Protein AF-A0AAD2ABV2-F1 (afdb_monomer_lite)

InterPro domains:
  IPR014729 Rossmann-like alpha/beta/alpha sandwich fold [G3DSA:3.40.50.620] (1-36)
  IPR015273 Cysteinyl-tRNA synthetase, class Ia, DALR [PF09190] (80-127)
  IPR024909 Cysteinyl-tRNA synthetase/mycothiol ligase [PTHR10890] (1-120)
  IPR032678 tRNA synthetases class I, catalytic domain [PF01406] (1-46)

pLDDT: mean 71.5, std 20.82, range [33.25, 92.94]

Sequence (147 aa):
MSKSVGNFFTIRPVLEFYHPLALRLFLTGTHYRSPIKYSEIQLESASDRIFYIYQHDEASRKDSIPSGTALCIDKFNDEFLTSMSDDFHTPVTLAAMSEPLKTINDLLHTRKGKKQELRILHRCFATAAGLCTKARKVDRRSSATED

Foldseek 3Di:
DDVVVVPDDDVVVVVVQAPVQLVLCLCLLDQVPDDDDDDVVSSVVSRVVVVLVLVLQVVQQFADDDVVLVVLVVVLVVQCVVCCVVNHNSNSNVVSVVVSSVVSVVCVVVVPPPRDDHHDDDPCVCVSRVPPDRDDRRPDDDPPDDD

Radius of gyration: 18.03 Å; chains: 1; bounding box: 34×41×52 Å

Structure (mmCIF, N/CA/C/O backbone):
data_AF-A0AAD2ABV2-F1
#
_entry.id   AF-A0AAD2ABV2-F1
#
loop_
_atom_site.group_PDB
_atom_site.id
_atom_site.type_symbol
_atom_site.label_atom_id
_atom_site.label_alt_id
_atom_site.label_comp_id
_atom_site.label_asym_id
_atom_site.label_entity_id
_atom_site.label_seq_id
_atom_site.pdbx_PDB_ins_code
_atom_site.Cartn_x
_atom_site.Cartn_y
_atom_site.Cartn_z
_atom_site.occupancy
_atom_site.B_iso_or_equiv
_atom_site.auth_seq_id
_atom_site.auth_comp_id
_atom_site.auth_asym_id
_atom_site.auth_atom_id
_atom_site.pdbx_PDB_model_num
ATOM 1 N N . MET A 1 1 ? -9.210 -4.289 18.314 1.00 69.69 1 MET A N 1
ATOM 2 C CA . MET A 1 1 ? -10.227 -3.261 18.635 1.00 69.69 1 MET A CA 1
ATOM 3 C C . MET A 1 1 ? -11.477 -3.965 19.123 1.00 69.69 1 MET A C 1
ATOM 5 O O . MET A 1 1 ? -11.813 -4.994 18.550 1.00 69.69 1 MET A O 1
ATOM 9 N N . SER A 1 2 ? -12.121 -3.473 20.182 1.00 73.81 2 SER A N 1
ATOM 10 C CA . SER A 1 2 ? -13.329 -4.088 20.752 1.00 73.81 2 SER A CA 1
ATOM 11 C C . SER A 1 2 ? -14.350 -3.020 21.116 1.00 73.81 2 SER A C 1
ATOM 13 O O . SER A 1 2 ? -14.004 -2.031 21.760 1.00 73.81 2 SER A O 1
ATOM 15 N N . LYS A 1 3 ? -15.618 -3.264 20.767 1.00 75.00 3 LYS A N 1
ATOM 16 C CA . LYS A 1 3 ? -16.742 -2.393 21.139 1.00 75.00 3 LYS A CA 1
ATOM 17 C C . LYS A 1 3 ? -16.925 -2.302 22.657 1.00 75.00 3 LYS A C 1
ATOM 19 O O . LYS A 1 3 ? -17.219 -1.226 23.156 1.00 75.00 3 LYS A O 1
ATOM 24 N N . SER A 1 4 ? -16.707 -3.399 23.391 1.00 79.44 4 SER A N 1
ATOM 25 C CA . SER A 1 4 ? -16.879 -3.436 24.854 1.00 79.44 4 SER A CA 1
ATOM 26 C C . SER A 1 4 ? -15.829 -2.631 25.624 1.00 79.44 4 SER A C 1
ATOM 28 O O . SER A 1 4 ? -16.072 -2.253 26.761 1.00 79.44 4 SER A O 1
ATOM 30 N N . VAL A 1 5 ? -14.676 -2.356 25.007 1.00 76.75 5 VAL A N 1
ATOM 31 C CA . VAL A 1 5 ? -13.561 -1.599 25.606 1.00 76.75 5 VAL A CA 1
ATOM 32 C C . VAL A 1 5 ? -13.592 -0.127 25.154 1.00 76.75 5 VAL A C 1
ATOM 34 O O . VAL A 1 5 ? -12.671 0.629 25.432 1.00 76.75 5 VAL A O 1
ATOM 37 N N . GLY A 1 6 ? -14.598 0.293 24.375 1.00 74.56 6 GLY A N 1
ATOM 38 C CA . GLY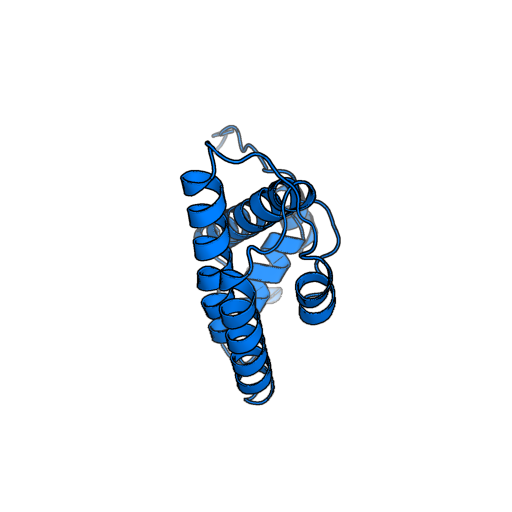 A 1 6 ? -14.674 1.634 23.771 1.00 74.56 6 GLY A CA 1
ATOM 39 C C . GLY A 1 6 ? -13.650 1.902 22.655 1.00 74.56 6 GLY A C 1
ATOM 40 O O . GLY A 1 6 ? -13.859 2.785 21.832 1.00 74.56 6 GLY A O 1
ATOM 41 N N . ASN A 1 7 ? -12.582 1.106 22.555 1.00 78.62 7 ASN A N 1
ATOM 42 C CA . ASN A 1 7 ? -11.549 1.216 21.525 1.00 78.62 7 ASN A CA 1
ATOM 43 C C . ASN A 1 7 ? -11.999 0.573 20.197 1.00 78.62 7 ASN A C 1
ATOM 45 O O . ASN A 1 7 ? -11.569 -0.534 19.830 1.00 78.62 7 ASN A O 1
ATOM 4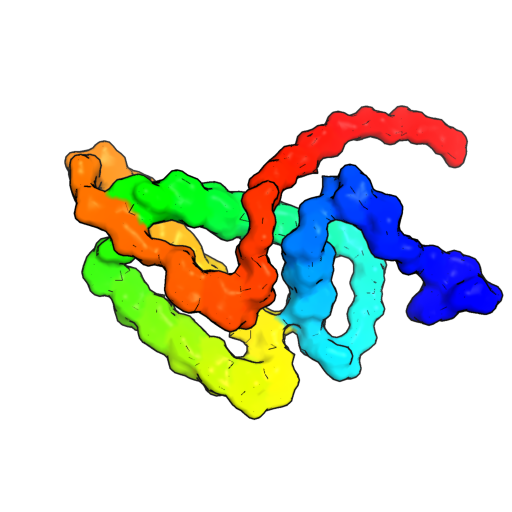9 N N . PHE A 1 8 ? -12.893 1.274 19.497 1.00 81.56 8 PHE A N 1
ATOM 50 C CA . PHE A 1 8 ? -13.293 1.012 18.119 1.00 81.56 8 PHE A CA 1
ATOM 51 C C . PHE A 1 8 ? -13.440 2.333 17.353 1.00 81.56 8 PHE A C 1
ATOM 53 O O . PHE A 1 8 ? -13.959 3.311 17.880 1.00 81.56 8 PHE A O 1
ATOM 60 N N . PHE A 1 9 ? -13.040 2.336 16.083 1.00 79.38 9 PHE A N 1
ATOM 61 C CA . PHE A 1 9 ? -13.250 3.461 15.174 1.00 79.38 9 PHE A CA 1
ATOM 62 C C . PHE A 1 9 ? -14.148 3.004 14.029 1.00 79.38 9 PHE A C 1
ATOM 64 O O . PHE A 1 9 ? -14.075 1.854 13.587 1.00 79.38 9 PHE A O 1
ATOM 71 N N . THR A 1 10 ? -15.020 3.890 13.553 1.00 87.69 10 THR A N 1
ATOM 72 C CA . THR A 1 10 ? -15.806 3.625 12.343 1.00 87.69 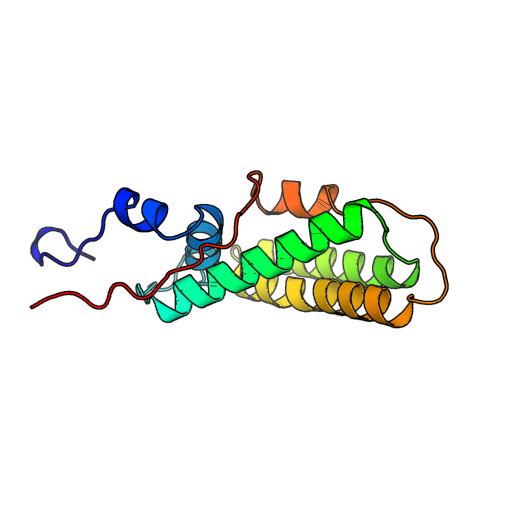10 THR A CA 1
ATOM 73 C C . THR A 1 10 ? -15.067 4.162 11.121 1.00 87.69 10 THR A C 1
ATOM 75 O O . THR A 1 10 ? -14.250 5.070 11.223 1.00 87.69 10 THR A O 1
ATOM 78 N N . ILE A 1 11 ? -15.342 3.594 9.947 1.00 89.94 11 ILE A N 1
ATOM 79 C CA . ILE A 1 11 ? -14.649 3.984 8.710 1.00 89.94 11 ILE A CA 1
ATOM 80 C C . ILE A 1 11 ? -15.077 5.390 8.247 1.00 89.94 11 ILE A C 1
ATOM 82 O O . ILE A 1 11 ? -14.276 6.097 7.647 1.00 89.94 11 ILE A O 1
ATOM 86 N N . ARG A 1 12 ? -16.315 5.822 8.542 1.00 89.81 12 ARG A N 1
ATOM 87 C CA . ARG A 1 12 ? -16.886 7.075 8.009 1.00 89.81 12 ARG A CA 1
ATOM 88 C C . ARG A 1 12 ? -16.070 8.327 8.397 1.00 89.81 12 ARG A C 1
ATOM 90 O O . ARG A 1 12 ? -15.632 8.988 7.462 1.00 89.81 12 ARG A O 1
ATOM 97 N N . PRO A 1 13 ? -15.743 8.593 9.682 1.00 88.06 13 PRO A N 1
ATOM 98 C CA . PRO A 1 13 ? -14.919 9.749 10.052 1.00 88.06 13 PRO A CA 1
ATOM 99 C C . PRO A 1 13 ? -13.507 9.693 9.458 1.00 88.06 13 PRO A C 1
ATOM 101 O O . PRO A 1 13 ? -12.949 10.711 9.074 1.00 88.06 13 PRO A O 1
ATOM 104 N N . VAL A 1 14 ? -12.919 8.498 9.318 1.00 88.12 14 VAL A N 1
ATOM 105 C CA . VAL A 1 14 ? -11.581 8.352 8.718 1.00 88.12 14 VAL A CA 1
ATOM 106 C C . VAL A 1 14 ? -11.587 8.778 7.243 1.00 88.12 14 VAL A C 1
ATOM 108 O O . VAL A 1 14 ? -10.628 9.394 6.783 1.00 88.12 14 VAL A O 1
ATOM 111 N N . LEU A 1 15 ? -12.676 8.506 6.515 1.00 89.38 15 LEU A N 1
ATOM 112 C CA . LEU A 1 15 ? -12.842 8.901 5.111 1.00 89.38 15 LEU A CA 1
ATOM 113 C C . LEU A 1 15 ? -13.158 10.391 4.902 1.00 89.38 15 LEU A C 1
ATOM 115 O O . LEU A 1 15 ? -13.019 10.876 3.781 1.00 89.38 15 LEU A O 1
ATOM 119 N N . GLU A 1 16 ? -13.560 11.121 5.944 1.00 89.75 16 GLU A N 1
ATOM 120 C CA . GLU A 1 16 ? -13.701 12.586 5.892 1.00 89.75 16 GLU A CA 1
ATOM 121 C C . GLU A 1 16 ? -12.326 13.276 5.860 1.00 89.75 16 GLU A C 1
ATOM 123 O O . GLU A 1 16 ? -12.181 14.351 5.279 1.00 89.75 16 GLU A O 1
ATOM 128 N N . PHE A 1 17 ? -11.303 12.631 6.434 1.00 88.06 17 PHE A N 1
ATOM 129 C CA . PHE A 1 17 ? -9.943 13.166 6.527 1.00 88.06 17 PHE A CA 1
ATOM 130 C C . PHE A 1 17 ? -8.958 12.572 5.517 1.00 88.06 17 PHE A C 1
ATOM 132 O O . PHE A 1 17 ? -8.071 13.283 5.053 1.00 88.06 17 PHE A O 1
ATOM 139 N N . TYR A 1 18 ? -9.093 11.288 5.178 1.00 89.38 18 TYR A N 1
ATOM 140 C CA . TYR A 1 18 ? -8.152 10.572 4.317 1.00 89.38 18 TYR A CA 1
ATOM 141 C C . TYR A 1 18 ? -8.857 9.956 3.112 1.00 89.38 18 TYR A C 1
ATOM 143 O O . TYR A 1 18 ? -9.957 9.412 3.206 1.00 89.38 18 TYR A O 1
ATOM 151 N N . HIS A 1 19 ? -8.188 9.973 1.959 1.00 90.38 19 HIS A N 1
ATOM 152 C CA . HIS A 1 19 ? -8.728 9.350 0.755 1.00 90.38 19 HIS A CA 1
ATOM 153 C C . HIS A 1 19 ? -8.931 7.830 0.967 1.00 90.38 19 HIS A C 1
ATOM 155 O O . HIS A 1 19 ? -8.034 7.185 1.519 1.00 90.38 19 HIS A O 1
ATOM 161 N N . PRO A 1 20 ? -10.025 7.201 0.475 1.00 91.25 20 PRO A N 1
ATOM 162 C CA . PRO A 1 20 ? -10.286 5.765 0.674 1.00 91.25 20 PRO A CA 1
ATOM 163 C C . PRO A 1 20 ? -9.131 4.846 0.261 1.00 91.25 20 PRO A C 1
ATOM 165 O O . PRO A 1 20 ? -8.945 3.761 0.809 1.00 91.25 20 PRO A O 1
ATOM 168 N N . LEU A 1 21 ? -8.333 5.298 -0.705 1.00 89.88 21 LEU A N 1
ATOM 169 C CA . LEU A 1 21 ? -7.168 4.583 -1.208 1.00 89.88 21 LEU A CA 1
ATOM 170 C C . LEU A 1 21 ? -5.963 4.623 -0.259 1.00 89.88 21 LEU A C 1
ATOM 172 O O . LEU A 1 21 ? -5.216 3.652 -0.221 1.00 89.88 21 LEU A O 1
ATOM 176 N N . ALA A 1 22 ? -5.802 5.686 0.536 1.00 91.44 22 ALA A N 1
ATOM 177 C CA . ALA A 1 22 ? -4.791 5.749 1.593 1.00 91.44 22 ALA A CA 1
ATOM 178 C C . ALA A 1 22 ? -5.130 4.756 2.712 1.00 91.44 22 ALA A C 1
ATOM 180 O O . ALA A 1 22 ? -4.273 3.985 3.134 1.00 91.44 22 ALA A O 1
ATOM 181 N N . LEU A 1 23 ? -6.411 4.684 3.101 1.00 91.88 23 LEU A N 1
ATOM 182 C CA . LEU A 1 23 ? -6.897 3.680 4.049 1.00 91.88 23 LEU A CA 1
ATOM 183 C C . LEU A 1 23 ? -6.716 2.249 3.512 1.00 91.88 23 LEU A C 1
ATOM 185 O O . LEU A 1 23 ? -6.243 1.381 4.240 1.00 91.88 23 LEU A O 1
ATOM 189 N N . ARG A 1 24 ? -7.034 2.000 2.231 1.00 91.81 24 ARG A N 1
ATOM 190 C CA . ARG A 1 24 ? -6.787 0.699 1.580 1.00 91.81 24 ARG A CA 1
ATOM 191 C C . ARG A 1 24 ? -5.299 0.342 1.595 1.00 91.81 24 ARG A C 1
ATOM 193 O O . ARG A 1 24 ? -4.971 -0.765 2.005 1.00 91.81 24 ARG A O 1
ATOM 200 N N . LEU A 1 25 ? -4.423 1.276 1.209 1.00 91.19 25 LEU A N 1
ATOM 201 C CA . LEU A 1 25 ? -2.973 1.067 1.196 1.00 91.19 25 LEU A CA 1
ATOM 202 C C . LEU A 1 25 ? -2.432 0.759 2.598 1.00 91.19 25 LEU A C 1
ATOM 204 O O . LEU A 1 25 ? -1.675 -0.196 2.744 1.00 91.19 25 LEU A O 1
ATOM 208 N N . PHE A 1 26 ? -2.861 1.515 3.614 1.00 91.94 26 PHE A N 1
ATOM 209 C CA . PHE A 1 26 ? -2.528 1.280 5.021 1.00 91.94 26 PHE A CA 1
ATOM 210 C C . PHE A 1 26 ? -2.918 -0.138 5.471 1.00 91.94 26 PHE A C 1
ATOM 212 O O . PHE A 1 26 ? -2.075 -0.864 5.993 1.00 91.94 26 PHE A O 1
ATOM 219 N N . LEU A 1 27 ? -4.156 -0.568 5.196 1.00 90.69 27 LEU A N 1
ATOM 220 C CA . LEU A 1 27 ? -4.639 -1.911 5.546 1.00 90.69 27 LEU A CA 1
ATOM 221 C C . LEU A 1 27 ? -3.851 -3.029 4.837 1.00 90.69 27 LEU A C 1
ATOM 223 O O . LEU A 1 27 ? -3.585 -4.061 5.444 1.00 90.69 27 LEU A O 1
ATOM 227 N N . THR A 1 28 ? -3.450 -2.824 3.577 1.00 90.62 28 THR A N 1
ATOM 228 C CA . THR A 1 28 ? -2.618 -3.779 2.814 1.00 90.62 28 THR A CA 1
ATOM 229 C C . THR A 1 28 ? -1.115 -3.674 3.097 1.00 90.62 28 THR A C 1
ATOM 231 O O . THR A 1 28 ? -0.347 -4.513 2.628 1.00 90.62 28 THR A O 1
ATOM 234 N N . GLY A 1 29 ? -0.674 -2.650 3.835 1.00 88.44 29 GLY A N 1
ATOM 235 C CA . GLY A 1 29 ? 0.736 -2.414 4.161 1.00 88.44 29 GLY A CA 1
ATOM 236 C C . GLY A 1 29 ? 1.298 -3.395 5.192 1.00 88.44 29 GLY A C 1
ATOM 237 O O . GLY A 1 29 ? 2.511 -3.568 5.281 1.00 88.44 29 GLY A O 1
ATOM 238 N N . THR A 1 30 ? 0.424 -4.070 5.941 1.00 89.75 30 THR A N 1
ATOM 239 C CA . THR A 1 30 ? 0.762 -5.190 6.826 1.00 89.75 30 THR A CA 1
ATOM 240 C C . THR A 1 30 ? 0.251 -6.501 6.245 1.00 89.75 30 THR A C 1
ATOM 242 O O . THR A 1 30 ? -0.845 -6.541 5.692 1.00 89.75 30 THR A O 1
ATOM 245 N N . HIS A 1 31 ? 1.002 -7.588 6.435 1.00 91.19 31 HIS A N 1
ATOM 246 C CA . HIS A 1 31 ? 0.556 -8.932 6.071 1.00 91.19 31 HIS A CA 1
ATOM 247 C C . HIS A 1 31 ? -0.783 -9.267 6.749 1.00 91.19 31 HIS A C 1
ATOM 249 O O . HIS A 1 31 ? -0.952 -8.988 7.936 1.00 91.19 31 HIS A O 1
ATOM 255 N N . TYR A 1 32 ? -1.725 -9.885 6.033 1.00 92.06 32 TYR A N 1
ATOM 256 C CA . TYR A 1 32 ? -3.108 -10.044 6.509 1.00 92.06 32 TYR A CA 1
ATOM 257 C C . TYR A 1 32 ? -3.249 -10.916 7.772 1.00 92.06 32 TYR A C 1
ATOM 259 O O . TYR A 1 32 ? -4.213 -10.766 8.522 1.00 92.06 32 TYR A O 1
ATOM 267 N N . ARG A 1 33 ? -2.281 -11.809 8.030 1.00 92.31 33 ARG A N 1
ATOM 268 C CA . ARG A 1 33 ? -2.200 -12.619 9.264 1.00 92.31 33 ARG A CA 1
ATOM 269 C C . ARG A 1 33 ? -1.607 -11.869 10.466 1.00 92.31 33 ARG A C 1
ATOM 271 O O . ARG A 1 33 ? -1.654 -12.384 11.580 1.00 92.31 33 ARG A O 1
ATOM 278 N N . SER A 1 34 ? -1.025 -10.688 10.260 1.00 89.88 34 SER A N 1
ATOM 279 C CA . SER A 1 34 ? -0.330 -9.929 11.303 1.00 89.88 34 SER A CA 1
ATOM 280 C C . SER A 1 34 ? -1.270 -8.961 12.034 1.00 89.88 34 SER A C 1
ATOM 282 O O . SER A 1 34 ? -2.174 -8.389 11.423 1.00 89.88 34 SER A O 1
ATOM 284 N N . PRO A 1 35 ? -1.065 -8.715 13.342 1.00 89.69 35 PRO A N 1
ATOM 285 C CA . PRO A 1 35 ? -1.901 -7.794 14.103 1.00 89.69 35 PRO A CA 1
ATOM 286 C C . PRO A 1 35 ? -1.647 -6.339 13.683 1.00 89.69 35 PRO A C 1
ATOM 288 O O . PRO A 1 35 ? -0.648 -5.731 14.073 1.00 89.69 35 PRO A O 1
ATOM 291 N N . ILE A 1 36 ? -2.578 -5.758 12.924 1.00 87.25 36 ILE A N 1
ATOM 292 C CA . ILE A 1 36 ? -2.525 -4.341 12.554 1.00 87.25 36 ILE A CA 1
ATOM 293 C C . ILE A 1 36 ? -2.856 -3.440 13.756 1.00 87.25 36 ILE A C 1
ATOM 295 O O . ILE A 1 36 ? -3.810 -3.677 14.505 1.00 87.25 36 ILE A O 1
ATOM 299 N N . LYS A 1 37 ? -2.066 -2.378 13.941 1.00 87.56 37 LYS A N 1
ATOM 300 C CA . LYS A 1 37 ? -2.315 -1.316 14.925 1.00 87.56 37 LYS A CA 1
ATOM 301 C C . LYS A 1 37 ? -2.693 -0.042 14.180 1.00 87.56 37 LYS A C 1
ATOM 303 O O . LYS A 1 37 ? -2.006 0.334 13.241 1.00 87.56 37 LYS A O 1
ATOM 308 N N . TYR A 1 38 ? -3.764 0.627 14.602 1.00 86.44 38 TYR A N 1
ATOM 309 C CA . TYR A 1 38 ? -4.090 1.952 14.077 1.00 86.44 38 TYR A CA 1
ATOM 310 C C . TYR A 1 38 ? -3.035 2.964 14.540 1.00 86.44 38 TYR A C 1
ATOM 312 O O . TYR A 1 38 ? -2.724 3.034 15.729 1.00 86.44 38 TYR A O 1
ATOM 320 N N . SER A 1 39 ? -2.487 3.727 13.598 1.00 88.06 39 SER A N 1
ATOM 321 C CA . SER A 1 39 ? -1.534 4.803 13.850 1.00 88.06 39 SER A CA 1
ATOM 322 C C . SER A 1 39 ? -1.731 5.884 12.796 1.00 88.06 39 SER A C 1
ATOM 324 O O . SER A 1 39 ? -1.631 5.610 11.601 1.00 88.06 39 SER A O 1
ATOM 326 N N . GLU A 1 40 ? -1.987 7.114 13.234 1.00 87.62 40 GLU A N 1
ATOM 327 C CA . GLU A 1 40 ? -2.212 8.239 12.318 1.00 87.62 40 GLU A CA 1
ATOM 328 C C . GLU A 1 40 ? -0.965 8.546 11.484 1.00 87.62 40 GLU A C 1
ATOM 330 O O . GLU A 1 40 ? -1.078 8.810 10.296 1.00 87.62 40 GLU A O 1
ATOM 335 N N . ILE A 1 41 ? 0.229 8.377 12.061 1.00 90.56 41 ILE A N 1
ATOM 336 C CA . ILE A 1 41 ? 1.518 8.542 11.370 1.00 90.56 41 ILE A CA 1
ATOM 337 C C . ILE A 1 41 ? 1.648 7.554 10.196 1.00 90.56 41 ILE A C 1
ATOM 339 O O . ILE A 1 41 ? 2.117 7.914 9.117 1.00 90.56 41 ILE A O 1
ATOM 343 N N . GLN A 1 42 ? 1.211 6.304 10.381 1.00 89.69 42 GLN A N 1
ATOM 344 C CA . GLN A 1 42 ? 1.231 5.295 9.316 1.00 89.69 42 GLN A CA 1
ATOM 345 C C . GLN A 1 42 ? 0.164 5.563 8.247 1.00 89.69 42 GLN A C 1
ATOM 347 O O . GLN A 1 42 ? 0.400 5.303 7.067 1.00 89.69 42 GLN A O 1
ATOM 352 N N . LEU A 1 43 ? -0.992 6.099 8.646 1.00 91.06 43 LEU A N 1
ATOM 353 C CA . LEU A 1 43 ? -2.065 6.472 7.726 1.00 91.06 43 LEU A CA 1
ATOM 354 C C . LEU A 1 43 ? -1.697 7.712 6.892 1.00 91.06 43 LEU A C 1
ATOM 356 O O . LEU A 1 43 ? -1.964 7.731 5.692 1.00 91.06 43 LEU A O 1
ATOM 360 N N . GLU A 1 44 ? -1.008 8.688 7.488 1.00 92.19 44 GLU A N 1
ATOM 361 C CA . GLU A 1 44 ? -0.464 9.859 6.791 1.00 92.19 44 GLU A CA 1
ATOM 362 C C . GLU A 1 44 ? 0.638 9.454 5.800 1.00 92.19 44 GLU A C 1
ATOM 364 O O . GLU A 1 44 ? 0.597 9.823 4.630 1.00 92.19 44 GLU A O 1
ATOM 369 N N . SER A 1 45 ? 1.556 8.568 6.204 1.00 91.31 45 SER A N 1
ATOM 370 C CA . SER A 1 45 ? 2.565 8.012 5.289 1.00 91.31 45 SER A CA 1
ATOM 371 C C . SER A 1 45 ? 1.939 7.256 4.103 1.00 91.31 45 SER A C 1
ATOM 373 O O . SER A 1 45 ? 2.426 7.349 2.973 1.00 91.31 45 SER A O 1
ATOM 375 N N . ALA A 1 46 ? 0.820 6.551 4.316 1.00 91.69 46 ALA A N 1
ATOM 376 C CA . ALA A 1 46 ? 0.047 5.943 3.232 1.00 91.69 46 ALA A CA 1
ATOM 377 C C . ALA A 1 46 ? -0.668 6.991 2.350 1.00 91.69 46 ALA A C 1
ATOM 379 O O . ALA A 1 46 ? -0.784 6.791 1.139 1.00 91.69 46 ALA A O 1
ATOM 380 N N . SER A 1 47 ? -1.109 8.110 2.931 1.00 91.75 47 SER A N 1
ATOM 381 C CA . SER A 1 47 ? -1.667 9.280 2.234 1.00 91.75 47 SER A CA 1
ATOM 382 C C . SER A 1 47 ? -0.642 9.907 1.280 1.00 91.75 47 SER A C 1
ATOM 384 O O . SER A 1 47 ? -0.896 9.967 0.071 1.00 91.75 47 SER A O 1
ATOM 386 N N . ASP A 1 48 ? 0.555 10.237 1.774 1.00 91.06 48 ASP A N 1
ATOM 387 C CA . ASP A 1 48 ? 1.658 10.779 0.971 1.00 91.06 48 ASP A CA 1
ATOM 388 C C . ASP A 1 48 ? 2.084 9.812 -0.141 1.00 91.06 48 ASP A C 1
ATOM 390 O O . ASP A 1 48 ? 2.304 10.220 -1.285 1.00 91.06 48 ASP A O 1
ATOM 394 N N . ARG A 1 49 ? 2.144 8.506 0.153 1.00 88.88 49 ARG A N 1
ATOM 395 C CA . ARG A 1 49 ? 2.526 7.488 -0.835 1.00 88.88 49 ARG A CA 1
ATOM 396 C C . ARG A 1 49 ? 1.502 7.355 -1.964 1.00 88.88 49 ARG A C 1
ATOM 398 O O . ARG A 1 49 ? 1.892 7.235 -3.125 1.00 88.88 49 ARG A O 1
ATOM 405 N N . ILE A 1 50 ? 0.206 7.434 -1.650 1.00 89.62 50 ILE A N 1
ATOM 406 C CA . ILE A 1 50 ? -0.860 7.515 -2.660 1.00 89.62 50 ILE A CA 1
ATOM 407 C C . ILE A 1 50 ? -0.759 8.819 -3.461 1.00 89.62 50 ILE A C 1
ATOM 409 O O . ILE A 1 50 ? -0.885 8.784 -4.685 1.00 89.62 50 ILE A O 1
ATOM 413 N N . PHE A 1 51 ? -0.495 9.958 -2.815 1.00 88.38 51 PHE A N 1
ATOM 414 C CA . PHE A 1 51 ? -0.325 11.234 -3.514 1.00 88.38 51 PHE A CA 1
ATOM 415 C C . PHE A 1 51 ? 0.849 11.199 -4.509 1.00 88.38 51 PHE A C 1
ATOM 417 O O . PHE A 1 51 ? 0.684 11.606 -5.659 1.00 88.38 51 PHE A O 1
ATOM 424 N N . TYR A 1 52 ? 1.992 10.636 -4.106 1.00 84.94 52 TYR A N 1
ATOM 425 C CA . TYR A 1 52 ? 3.167 10.428 -4.959 1.00 84.94 52 TYR A CA 1
ATOM 426 C C . TYR A 1 52 ? 2.839 9.574 -6.198 1.00 84.94 52 TYR A C 1
ATOM 428 O O . TYR A 1 52 ? 3.131 9.965 -7.328 1.00 84.94 52 TYR A O 1
ATOM 436 N N . ILE A 1 53 ? 2.133 8.453 -6.009 1.00 84.06 53 ILE A N 1
ATOM 437 C CA . ILE A 1 53 ? 1.642 7.599 -7.106 1.00 84.06 53 ILE A CA 1
ATOM 438 C C . ILE A 1 53 ? 0.752 8.390 -8.085 1.00 84.06 53 ILE A C 1
ATOM 440 O O . ILE A 1 53 ? 0.954 8.316 -9.298 1.00 84.06 53 ILE A O 1
ATOM 444 N N . TYR A 1 54 ? -0.206 9.178 -7.583 1.00 83.44 54 TYR A N 1
ATOM 445 C CA . TYR A 1 54 ? -1.098 9.980 -8.434 1.00 83.44 54 TYR A CA 1
ATOM 446 C C . TYR A 1 54 ? -0.377 11.105 -9.180 1.00 83.44 54 TYR A C 1
ATOM 448 O O . TYR A 1 54 ? -0.723 11.393 -10.329 1.00 83.44 54 TYR A O 1
ATOM 456 N N . GLN A 1 55 ? 0.637 11.715 -8.564 1.00 79.44 55 GLN A N 1
ATOM 457 C CA . GLN A 1 55 ? 1.486 12.705 -9.223 1.00 79.44 55 GLN A CA 1
ATOM 458 C C . GLN A 1 55 ? 2.228 12.088 -10.420 1.00 79.44 55 GLN A C 1
ATOM 460 O O . GLN A 1 55 ? 2.317 12.719 -11.475 1.00 79.44 55 GLN A O 1
ATOM 465 N N . HIS A 1 56 ? 2.687 10.838 -10.292 1.00 70.44 56 HIS A N 1
ATOM 466 C CA . HIS A 1 56 ? 3.334 10.109 -11.382 1.00 70.44 56 HIS A CA 1
ATOM 467 C C . HIS A 1 56 ? 2.374 9.631 -12.479 1.00 70.44 56 HIS A C 1
ATOM 469 O O . HIS A 1 56 ? 2.757 9.689 -13.646 1.00 70.44 56 HIS A O 1
ATOM 475 N N .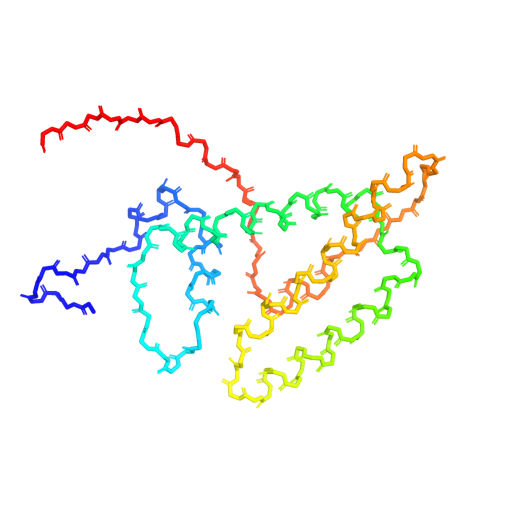 ASP A 1 57 ? 1.131 9.249 -12.167 1.00 68.75 57 ASP A N 1
ATOM 476 C CA . ASP A 1 57 ? 0.114 8.950 -13.194 1.00 68.75 57 ASP A CA 1
ATOM 477 C C . ASP A 1 57 ? -0.244 10.207 -14.014 1.00 68.75 57 ASP A C 1
ATOM 479 O O . ASP A 1 57 ? -0.146 10.199 -15.241 1.00 68.75 57 ASP A O 1
ATOM 483 N N . GLU A 1 58 ? -0.563 11.339 -13.372 1.00 64.31 58 GLU A N 1
ATOM 484 C CA . GLU A 1 58 ? -0.903 12.578 -14.101 1.00 64.31 58 GLU A CA 1
ATOM 485 C C . GLU A 1 58 ? 0.295 13.163 -14.889 1.00 64.31 58 GLU A C 1
ATOM 487 O O . GLU A 1 58 ? 0.085 13.860 -15.888 1.00 64.31 58 GLU A O 1
ATOM 492 N N . ALA A 1 59 ? 1.540 12.856 -14.496 1.00 58.47 59 ALA A N 1
ATOM 493 C CA . ALA A 1 59 ? 2.734 13.130 -15.299 1.00 58.47 59 ALA A CA 1
ATOM 494 C C . ALA A 1 59 ? 2.881 12.140 -16.475 1.00 58.47 59 ALA A C 1
ATOM 496 O O . ALA A 1 59 ? 3.018 12.563 -17.622 1.00 58.47 59 ALA A O 1
ATOM 497 N N . SER A 1 60 ? 2.770 10.830 -16.227 1.00 55.53 60 SER A N 1
ATOM 498 C CA . SER A 1 60 ? 2.948 9.784 -17.249 1.00 55.53 60 SER A CA 1
ATOM 499 C C . SER A 1 60 ? 1.807 9.712 -18.277 1.00 55.53 60 SER A C 1
ATOM 501 O O . SER A 1 60 ? 1.968 9.184 -19.378 1.00 55.53 60 SER A O 1
ATOM 503 N N . ARG A 1 61 ? 0.657 10.336 -18.007 1.00 51.78 61 ARG A N 1
ATOM 504 C CA . ARG A 1 61 ? -0.379 10.571 -19.032 1.00 51.78 61 ARG A CA 1
ATOM 505 C C . ARG A 1 61 ? 0.082 11.479 -20.179 1.00 51.78 61 ARG A C 1
ATOM 507 O O . ARG A 1 61 ? -0.613 11.547 -21.191 1.00 51.78 61 ARG A O 1
ATOM 514 N N . LYS A 1 62 ? 1.226 12.155 -20.028 1.00 50.69 62 LYS A N 1
ATOM 515 C CA . LYS A 1 62 ? 1.876 12.980 -21.057 1.00 50.69 62 LYS A CA 1
ATOM 516 C C . LYS A 1 62 ? 3.133 12.306 -21.644 1.00 50.69 62 LYS A C 1
ATOM 518 O O . LYS A 1 62 ? 3.482 12.631 -22.775 1.00 50.69 62 LYS A O 1
ATOM 523 N N . ASP A 1 63 ? 3.741 11.355 -20.916 1.00 49.75 63 ASP A N 1
ATOM 524 C CA . ASP A 1 63 ? 4.990 10.647 -21.255 1.00 49.75 63 ASP A CA 1
ATOM 525 C C . ASP A 1 63 ? 4.983 9.141 -20.800 1.00 49.75 63 ASP A C 1
ATOM 527 O O . ASP A 1 63 ? 4.773 8.828 -19.631 1.00 49.75 63 ASP A O 1
ATOM 531 N N . SER A 1 64 ? 5.269 8.166 -21.679 1.00 51.81 64 SER A N 1
ATOM 532 C CA . SER A 1 64 ? 5.517 6.726 -21.386 1.00 51.81 64 SER A CA 1
ATOM 533 C C . SER A 1 64 ? 6.845 6.548 -20.667 1.00 51.81 64 SER A C 1
ATOM 535 O O . SER A 1 64 ? 7.805 7.272 -20.930 1.00 51.81 64 SER A O 1
ATOM 537 N N . ILE A 1 65 ? 6.957 5.368 -20.053 1.00 53.75 65 ILE A N 1
ATOM 538 C CA . ILE A 1 65 ? 7.835 4.261 -20.505 1.00 53.75 65 ILE A CA 1
ATOM 539 C C . ILE A 1 65 ? 8.948 4.627 -21.527 1.00 53.75 65 ILE A C 1
ATOM 541 O O . ILE A 1 65 ? 8.841 4.356 -22.729 1.00 53.75 65 ILE A O 1
ATOM 545 N N . PRO A 1 66 ? 10.090 5.163 -21.078 1.00 55.78 66 PRO A N 1
ATOM 546 C CA . PRO A 1 66 ? 11.341 5.061 -21.821 1.00 55.78 66 PRO A CA 1
ATOM 547 C C . PRO A 1 66 ? 11.737 3.583 -21.953 1.00 55.78 66 PRO A C 1
ATOM 549 O O . PRO A 1 66 ? 11.516 2.818 -21.016 1.00 55.78 66 PRO A O 1
ATOM 552 N N . SER A 1 67 ? 12.386 3.174 -23.049 1.00 55.75 67 SER A N 1
ATOM 553 C CA . SER A 1 67 ? 12.731 1.757 -23.304 1.00 55.75 67 SER A CA 1
ATOM 554 C C . SER A 1 67 ? 13.499 1.056 -22.168 1.00 55.75 67 SER A C 1
ATOM 556 O O . SER A 1 67 ? 13.409 -0.160 -22.049 1.00 55.75 67 SER A O 1
ATOM 558 N N . GLY A 1 68 ? 14.230 1.794 -21.323 1.00 60.97 68 GLY A N 1
ATOM 559 C CA . GLY A 1 68 ? 14.918 1.238 -20.150 1.00 60.97 68 GLY A CA 1
ATOM 560 C C . GLY A 1 68 ? 14.001 0.848 -18.981 1.00 60.97 68 GLY A C 1
ATOM 561 O O . GLY A 1 68 ? 14.429 0.104 -18.109 1.00 60.97 68 GLY A O 1
ATOM 562 N N . THR A 1 69 ? 12.746 1.310 -18.952 1.00 65.19 69 THR A N 1
ATOM 563 C CA . THR A 1 69 ? 11.796 1.004 -17.861 1.00 65.19 69 THR A CA 1
ATOM 564 C C . THR A 1 69 ? 11.040 -0.308 -18.046 1.00 65.19 69 THR A C 1
ATOM 566 O O . THR A 1 69 ? 10.545 -0.840 -17.058 1.00 65.19 69 THR A O 1
ATOM 569 N N . ALA A 1 70 ? 10.994 -0.868 -19.262 1.00 70.56 70 ALA A N 1
ATOM 570 C CA . ALA A 1 70 ? 10.353 -2.162 -19.516 1.00 70.56 70 ALA A CA 1
ATOM 571 C C . ALA A 1 70 ? 10.963 -3.272 -18.640 1.00 70.56 70 ALA A C 1
ATOM 573 O O . ALA A 1 70 ? 10.242 -3.944 -17.917 1.00 70.56 70 ALA A O 1
ATOM 574 N N . LEU A 1 71 ? 12.298 -3.344 -18.572 1.00 75.62 71 LEU A N 1
ATOM 575 C CA . LEU A 1 71 ? 13.016 -4.312 -17.734 1.00 75.62 71 LEU A CA 1
ATOM 576 C C . LEU A 1 71 ? 12.714 -4.166 -16.231 1.00 75.62 71 LEU A C 1
ATOM 578 O O . LEU A 1 71 ? 12.730 -5.156 -15.508 1.00 75.62 71 LEU A O 1
ATOM 582 N N . CYS A 1 72 ? 12.445 -2.950 -15.742 1.00 76.31 72 CYS A N 1
ATOM 583 C CA . CYS A 1 72 ? 12.031 -2.728 -14.352 1.00 76.31 72 CYS A CA 1
ATOM 584 C C . CYS A 1 72 ? 10.576 -3.158 -14.114 1.00 76.31 72 CYS A C 1
ATOM 586 O O . CYS A 1 72 ? 10.261 -3.668 -13.043 1.00 76.31 72 CYS A O 1
ATOM 588 N N . ILE A 1 73 ? 9.697 -2.967 -15.104 1.00 79.88 73 ILE A N 1
ATOM 589 C CA . ILE A 1 73 ? 8.296 -3.406 -15.050 1.00 79.88 73 ILE A CA 1
ATOM 590 C C . ILE A 1 73 ? 8.215 -4.936 -15.078 1.00 79.88 73 ILE A C 1
ATOM 592 O O . ILE A 1 73 ? 7.465 -5.503 -14.291 1.00 79.88 73 ILE A O 1
ATOM 596 N N . ASP A 1 74 ? 9.005 -5.601 -15.922 1.00 84.94 74 ASP A N 1
ATOM 597 C CA . ASP A 1 74 ? 9.022 -7.065 -16.022 1.00 84.94 74 ASP A CA 1
ATOM 598 C C . ASP A 1 74 ? 9.550 -7.705 -14.730 1.00 84.94 74 ASP A C 1
ATOM 600 O O . ASP A 1 74 ? 8.862 -8.537 -14.145 1.00 84.94 74 ASP A O 1
ATOM 604 N N . LYS A 1 75 ? 10.676 -7.212 -14.185 1.00 86.81 75 LYS A N 1
ATOM 605 C CA . LYS A 1 75 ? 11.164 -7.619 -12.851 1.00 86.81 75 LYS A CA 1
ATOM 606 C C . LYS A 1 75 ? 10.116 -7.426 -11.755 1.00 86.81 75 LYS A C 1
ATOM 608 O O . LYS A 1 75 ? 9.927 -8.312 -10.929 1.00 86.81 75 LYS A O 1
ATOM 613 N N . PHE A 1 76 ? 9.429 -6.280 -11.753 1.00 87.44 76 PHE A N 1
ATOM 614 C CA . PHE A 1 76 ? 8.357 -6.019 -10.795 1.00 87.44 76 PHE A CA 1
ATOM 615 C C . PHE A 1 76 ? 7.181 -6.992 -10.969 1.00 87.44 76 PHE A C 1
ATOM 617 O O . PHE A 1 76 ? 6.606 -7.421 -9.975 1.00 87.44 76 PHE A O 1
ATOM 624 N N . ASN A 1 77 ? 6.821 -7.366 -12.201 1.00 87.94 77 ASN A N 1
ATOM 625 C CA . ASN A 1 77 ? 5.770 -8.356 -12.449 1.00 87.94 77 ASN A CA 1
ATOM 626 C C . ASN A 1 77 ? 6.176 -9.751 -11.936 1.00 87.94 77 ASN A C 1
ATOM 628 O O . ASN A 1 77 ? 5.350 -10.422 -11.319 1.00 87.94 77 ASN A O 1
ATOM 632 N N . ASP A 1 78 ? 7.430 -10.167 -12.130 1.00 89.44 78 ASP A N 1
ATOM 633 C CA . ASP A 1 78 ? 7.946 -11.447 -11.620 1.00 89.44 78 ASP A CA 1
ATOM 634 C C . ASP A 1 78 ? 7.983 -11.471 -10.080 1.00 89.44 78 ASP A C 1
ATOM 636 O O . ASP A 1 78 ? 7.538 -12.436 -9.448 1.00 89.44 78 ASP A O 1
ATOM 640 N N . GLU A 1 79 ? 8.447 -10.384 -9.453 1.00 88.31 79 GLU A N 1
ATOM 641 C CA . GLU A 1 79 ? 8.457 -10.230 -7.993 1.00 88.31 79 GLU A CA 1
ATOM 642 C C . GLU A 1 79 ? 7.034 -10.152 -7.416 1.00 88.31 79 GLU A C 1
ATOM 644 O O . GLU A 1 79 ? 6.756 -10.771 -6.387 1.00 88.31 79 GLU A O 1
ATOM 649 N N . PHE A 1 80 ? 6.108 -9.472 -8.103 1.00 89.75 80 PHE A N 1
ATOM 650 C CA . PHE A 1 80 ? 4.682 -9.433 -7.769 1.00 89.75 80 PHE A CA 1
ATOM 651 C C . PHE A 1 80 ? 4.069 -10.835 -7.806 1.00 89.75 80 PHE A C 1
ATOM 653 O O . PHE A 1 80 ? 3.415 -11.242 -6.848 1.00 89.75 80 PHE A O 1
ATOM 660 N N . LEU A 1 81 ? 4.284 -11.594 -8.887 1.00 91.75 81 LEU A N 1
ATOM 661 C CA . LEU A 1 81 ? 3.744 -12.949 -9.030 1.00 91.75 81 LEU A CA 1
ATOM 662 C C . LEU A 1 81 ? 4.308 -13.893 -7.965 1.00 91.75 81 LEU A C 1
ATOM 664 O O . LEU A 1 81 ? 3.551 -14.664 -7.373 1.00 91.75 81 LEU A O 1
ATOM 668 N N . THR A 1 82 ? 5.606 -13.791 -7.676 1.00 92.94 82 THR A N 1
ATOM 669 C CA . THR A 1 82 ? 6.265 -14.585 -6.630 1.00 92.94 82 THR A CA 1
ATOM 670 C C . THR A 1 82 ? 5.712 -14.238 -5.244 1.00 92.94 82 THR A C 1
ATOM 672 O O . THR A 1 82 ? 5.223 -15.119 -4.539 1.00 92.94 82 THR A O 1
ATOM 675 N N . SER A 1 83 ? 5.689 -12.949 -4.886 1.00 90.56 83 SER A N 1
ATOM 676 C CA . SER A 1 83 ? 5.220 -12.459 -3.579 1.00 90.56 83 SER A CA 1
ATOM 677 C C . SER A 1 83 ? 3.729 -12.708 -3.347 1.00 90.56 83 SER A C 1
ATOM 679 O O . SER A 1 83 ? 3.307 -12.953 -2.223 1.00 90.56 83 SER A O 1
ATOM 681 N N . MET A 1 84 ? 2.904 -12.653 -4.396 1.00 89.12 84 MET A N 1
ATOM 682 C CA . MET A 1 84 ? 1.468 -12.931 -4.286 1.00 89.12 84 MET A CA 1
ATOM 683 C C . MET A 1 84 ? 1.166 -14.433 -4.219 1.00 89.12 84 MET A C 1
ATOM 685 O O . MET A 1 84 ? 0.156 -14.810 -3.628 1.00 89.12 84 MET A O 1
ATOM 689 N N . SER A 1 85 ? 2.037 -15.280 -4.781 1.00 92.19 85 SER A N 1
ATOM 690 C CA . SER A 1 85 ? 1.952 -16.741 -4.642 1.00 92.19 85 SER A CA 1
ATOM 691 C C . SER A 1 85 ? 2.390 -17.220 -3.250 1.00 92.19 85 SER A C 1
ATOM 693 O O . SER A 1 85 ? 1.859 -18.213 -2.754 1.00 92.19 85 SER A O 1
ATOM 695 N N . ASP A 1 86 ? 3.310 -16.500 -2.600 1.00 91.62 86 ASP A N 1
ATOM 696 C CA . ASP A 1 86 ? 3.717 -16.724 -1.208 1.00 91.62 86 ASP A CA 1
ATOM 697 C C . ASP A 1 86 ? 2.745 -16.043 -0.223 1.00 91.62 86 ASP A C 1
ATOM 699 O O . ASP A 1 86 ? 2.962 -14.922 0.229 1.00 91.62 86 ASP A O 1
ATOM 703 N N . ASP A 1 87 ? 1.619 -16.706 0.063 1.00 92.12 87 ASP A N 1
ATOM 704 C CA . ASP A 1 87 ? 0.609 -16.288 1.058 1.00 92.12 87 ASP A CA 1
ATOM 705 C C . ASP A 1 87 ? 0.151 -14.815 0.934 1.00 92.12 87 ASP A C 1
ATOM 707 O O . ASP A 1 87 ? -0.095 -14.146 1.932 1.00 92.12 87 ASP A O 1
ATOM 711 N N . PHE A 1 88 ? 0.009 -14.288 -0.290 1.00 88.06 88 PHE A N 1
ATOM 712 C CA . PHE A 1 88 ? -0.369 -12.888 -0.538 1.00 88.06 88 PHE A CA 1
ATOM 713 C C . PHE A 1 88 ? 0.518 -11.871 0.208 1.00 88.06 88 PHE A C 1
ATOM 715 O O . PHE A 1 88 ? 0.016 -11.004 0.935 1.00 88.06 88 PHE A O 1
ATOM 722 N N . HIS A 1 89 ? 1.839 -11.935 0.009 1.00 90.12 89 HIS A N 1
ATOM 723 C CA . HIS A 1 89 ? 2.813 -11.061 0.663 1.00 90.12 89 HIS A CA 1
ATOM 724 C C . HIS A 1 89 ? 2.790 -9.607 0.137 1.00 90.12 89 HIS A C 1
ATOM 726 O O . HIS A 1 89 ? 3.728 -9.088 -0.485 1.00 90.12 89 HIS A O 1
ATOM 732 N N . THR A 1 90 ? 1.698 -8.894 0.427 1.00 89.69 90 THR A N 1
ATOM 733 C CA . THR A 1 90 ? 1.477 -7.502 0.017 1.00 89.69 90 THR A CA 1
ATOM 734 C C . THR A 1 90 ? 2.539 -6.507 0.505 1.00 89.69 90 THR A C 1
ATOM 736 O O . THR A 1 90 ? 2.821 -5.590 -0.264 1.00 89.69 90 THR A O 1
ATOM 739 N N . PRO A 1 91 ? 3.193 -6.628 1.686 1.00 88.94 91 PRO A N 1
ATOM 740 C CA . PRO A 1 91 ? 4.181 -5.632 2.116 1.00 88.94 91 PRO A CA 1
ATOM 741 C C . PRO A 1 91 ? 5.424 -5.571 1.215 1.00 88.94 91 PRO A C 1
ATOM 743 O O . PRO A 1 91 ? 5.857 -4.477 0.855 1.00 88.94 91 PRO A O 1
ATOM 746 N N . VAL A 1 92 ? 5.957 -6.731 0.808 1.00 88.75 92 VAL A N 1
ATOM 747 C CA . VAL A 1 92 ? 7.093 -6.846 -0.130 1.00 88.75 92 VAL A CA 1
ATOM 748 C C . VAL A 1 92 ? 6.676 -6.341 -1.505 1.00 88.75 92 VAL A C 1
ATOM 750 O O . VAL A 1 92 ? 7.312 -5.443 -2.049 1.00 88.75 92 VAL A O 1
ATOM 753 N N . THR A 1 93 ? 5.525 -6.807 -1.996 1.00 88.31 93 THR A N 1
ATOM 754 C CA . THR A 1 93 ? 4.935 -6.347 -3.261 1.00 88.31 93 THR A CA 1
ATOM 755 C C . THR A 1 93 ? 4.813 -4.818 -3.316 1.00 88.31 93 THR A C 1
ATOM 757 O O . THR A 1 93 ? 5.204 -4.181 -4.292 1.00 88.31 93 THR A O 1
ATOM 760 N N . LEU A 1 94 ? 4.312 -4.197 -2.243 1.00 87.44 94 LEU A N 1
ATOM 761 C CA . LEU A 1 94 ? 4.209 -2.744 -2.129 1.00 87.44 94 LEU A CA 1
ATOM 762 C C . LEU A 1 94 ? 5.581 -2.073 -2.020 1.00 87.44 94 LEU A C 1
ATOM 764 O O . LEU A 1 94 ? 5.727 -0.957 -2.509 1.00 87.44 94 LEU A O 1
ATOM 768 N N . ALA A 1 95 ? 6.584 -2.683 -1.384 1.00 87.25 95 ALA A N 1
ATOM 769 C CA . ALA A 1 95 ? 7.946 -2.147 -1.340 1.00 87.25 95 ALA A CA 1
ATOM 770 C C . ALA A 1 95 ? 8.580 -2.104 -2.743 1.00 87.25 95 ALA A C 1
ATOM 772 O O . ALA A 1 95 ? 9.069 -1.043 -3.141 1.00 87.25 95 ALA A O 1
ATOM 773 N N . ALA A 1 96 ? 8.459 -3.191 -3.513 1.00 87.12 96 ALA A N 1
ATOM 774 C CA . ALA A 1 96 ? 8.969 -3.317 -4.879 1.00 87.12 96 ALA A CA 1
ATOM 775 C C . ALA A 1 96 ? 8.420 -2.235 -5.833 1.00 87.12 96 ALA A C 1
ATOM 777 O O . ALA A 1 96 ? 9.147 -1.726 -6.684 1.00 87.12 96 ALA A O 1
ATOM 778 N N . MET A 1 97 ? 7.175 -1.772 -5.636 1.00 83.56 97 MET A N 1
ATOM 779 C CA . MET A 1 97 ? 6.591 -0.673 -6.430 1.00 83.56 97 MET A CA 1
ATOM 780 C C . MET A 1 97 ? 7.369 0.653 -6.348 1.00 83.56 97 MET A C 1
ATOM 782 O O . MET A 1 97 ? 7.232 1.493 -7.240 1.00 83.56 97 MET A O 1
ATOM 786 N N . SER A 1 98 ? 8.165 0.880 -5.295 1.00 83.00 98 SER A N 1
ATOM 787 C CA . SER A 1 98 ? 8.929 2.126 -5.135 1.00 83.00 98 SER A CA 1
ATOM 788 C C . SER A 1 98 ? 10.042 2.289 -6.169 1.00 83.00 98 SER A C 1
ATOM 790 O O . SER A 1 98 ? 10.325 3.418 -6.569 1.00 83.00 98 SER A O 1
ATOM 792 N N . GLU A 1 99 ? 10.684 1.197 -6.594 1.00 81.56 99 GLU A N 1
ATOM 793 C CA . GLU A 1 99 ? 11.826 1.265 -7.511 1.00 81.56 99 GLU A CA 1
ATOM 794 C C . GLU A 1 99 ? 11.399 1.734 -8.917 1.00 81.56 99 GLU A C 1
ATOM 796 O O . GLU A 1 99 ? 11.916 2.768 -9.349 1.00 81.56 99 GLU A O 1
ATOM 801 N N . PRO A 1 100 ? 10.390 1.130 -9.589 1.00 79.44 100 PRO A N 1
ATOM 802 C CA . PRO A 1 100 ? 9.885 1.636 -10.866 1.00 79.44 100 PRO A CA 1
ATOM 803 C C . PRO A 1 100 ? 9.406 3.093 -10.806 1.00 79.44 100 PRO A C 1
ATOM 805 O O . PRO A 1 100 ? 9.678 3.862 -11.728 1.00 79.44 100 PRO A O 1
ATOM 808 N N . LEU A 1 101 ? 8.731 3.502 -9.721 1.00 79.12 101 LEU A N 1
ATOM 809 C CA . LEU A 1 101 ? 8.280 4.890 -9.538 1.00 79.12 101 LEU A CA 1
ATOM 810 C C . LEU A 1 101 ? 9.461 5.865 -9.457 1.00 79.12 101 LEU A C 1
ATOM 812 O O . LEU A 1 101 ? 9.445 6.904 -10.118 1.00 79.12 101 LEU A O 1
ATOM 816 N N . LYS A 1 102 ? 10.514 5.505 -8.713 1.00 82.31 102 LYS A N 1
ATOM 817 C CA . LYS A 1 102 ? 11.743 6.298 -8.635 1.00 82.31 102 LYS A CA 1
ATOM 818 C C . LYS A 1 102 ? 12.436 6.389 -9.997 1.00 82.31 102 LYS A C 1
ATOM 820 O O . LYS A 1 102 ? 12.776 7.489 -10.420 1.00 82.31 102 LYS A O 1
ATOM 825 N N . THR A 1 103 ? 12.564 5.277 -10.727 1.00 78.38 103 THR A N 1
ATOM 826 C CA . THR A 1 103 ? 13.141 5.275 -12.083 1.00 78.38 103 THR A CA 1
ATOM 827 C C . THR A 1 103 ? 12.354 6.180 -13.038 1.00 78.38 103 THR A C 1
ATOM 829 O O . THR A 1 103 ? 12.956 6.930 -13.806 1.00 78.38 103 THR A O 1
ATOM 832 N N . ILE A 1 104 ? 11.016 6.167 -12.976 1.00 74.94 104 ILE A N 1
ATOM 833 C CA . ILE A 1 104 ? 10.158 7.076 -13.757 1.00 74.94 104 ILE A CA 1
ATOM 834 C C . ILE A 1 104 ? 10.417 8.538 -13.364 1.00 74.94 104 ILE A C 1
ATOM 836 O O . ILE A 1 104 ? 10.594 9.379 -14.247 1.00 74.94 104 ILE A O 1
ATOM 840 N N . ASN A 1 105 ? 10.482 8.847 -12.066 1.00 78.06 105 ASN A N 1
ATOM 841 C CA . ASN A 1 105 ? 10.765 10.195 -11.571 1.00 78.06 105 ASN A CA 1
ATOM 842 C C . ASN A 1 105 ? 12.127 10.724 -12.051 1.00 78.06 105 ASN A C 1
ATOM 844 O O . ASN A 1 105 ? 12.213 11.830 -12.589 1.00 78.06 105 ASN A O 1
ATOM 848 N N . ASP A 1 106 ? 13.177 9.915 -11.913 1.00 77.62 106 ASP A N 1
ATOM 849 C CA . ASP A 1 106 ? 14.531 10.269 -12.338 1.00 77.62 106 ASP A CA 1
ATOM 850 C C . ASP A 1 106 ? 14.556 10.543 -13.854 1.00 77.62 106 ASP A C 1
ATOM 852 O O . ASP A 1 106 ? 15.059 11.579 -14.296 1.00 77.62 106 ASP A O 1
ATOM 856 N N . LEU A 1 107 ? 13.898 9.696 -14.656 1.00 70.25 107 LEU A N 1
ATOM 857 C CA . LEU A 1 107 ? 13.785 9.8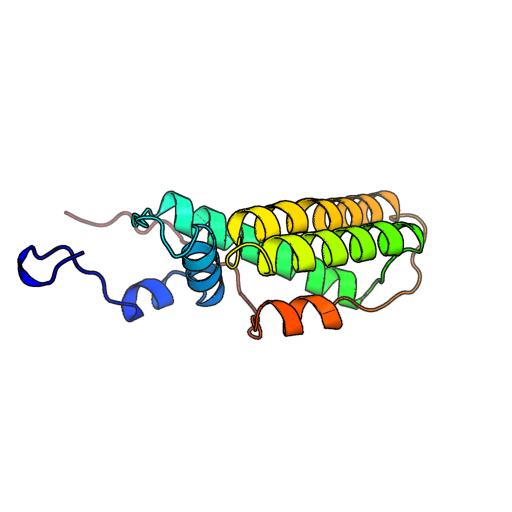77 -16.107 1.00 70.25 107 LEU A CA 1
ATOM 858 C C . LEU A 1 107 ? 13.000 11.139 -16.504 1.00 70.25 107 LEU A C 1
ATOM 860 O O . LEU A 1 107 ? 13.393 11.799 -17.468 1.00 70.25 107 LEU A O 1
ATOM 864 N N . LEU A 1 108 ? 11.945 11.515 -15.771 1.00 67.06 108 LEU A N 1
ATOM 865 C CA . LEU A 1 108 ? 11.219 12.777 -15.983 1.00 67.06 108 LEU A CA 1
ATOM 866 C C . LEU A 1 108 ? 12.111 13.997 -15.693 1.00 67.06 108 LEU A C 1
ATOM 868 O O . LEU A 1 108 ? 12.098 14.971 -16.450 1.00 67.06 108 LEU A O 1
ATOM 872 N N . HIS A 1 109 ? 12.929 13.945 -14.638 1.00 67.00 109 HIS A N 1
ATOM 873 C CA . HIS A 1 109 ? 13.825 15.046 -14.279 1.00 67.00 109 HIS A CA 1
ATOM 874 C C . HIS A 1 109 ? 15.048 15.163 -15.202 1.00 67.00 109 HIS A C 1
ATOM 876 O O . HIS A 1 109 ? 15.400 16.278 -15.596 1.00 67.00 109 HIS A O 1
ATOM 882 N N . THR A 1 110 ? 15.655 14.047 -15.623 1.00 59.31 110 THR A N 1
ATOM 883 C CA . THR A 1 110 ? 16.776 14.041 -16.583 1.00 59.31 110 THR A CA 1
ATOM 884 C C . THR A 1 110 ? 16.346 14.484 -17.993 1.00 59.31 110 THR A C 1
ATOM 886 O O . THR A 1 110 ? 17.153 15.034 -18.742 1.00 59.31 110 THR A O 1
ATOM 889 N N . ARG A 1 111 ? 15.072 14.306 -18.377 1.00 49.66 111 ARG A N 1
ATOM 890 C CA . ARG A 1 111 ? 14.566 14.591 -19.738 1.00 49.66 111 ARG A CA 1
ATOM 891 C C . ARG A 1 111 ? 14.096 16.023 -20.017 1.00 49.66 111 ARG A C 1
ATOM 893 O O . ARG A 1 111 ? 13.544 16.259 -21.092 1.00 49.66 111 ARG A O 1
ATOM 900 N N . LYS A 1 112 ? 14.388 17.013 -19.163 1.00 46.62 112 LYS A N 1
ATOM 901 C CA . LYS A 1 112 ? 14.019 18.430 -19.410 1.00 46.62 112 LYS A CA 1
ATOM 902 C C . LYS A 1 112 ? 14.496 19.027 -20.757 1.00 46.62 112 LYS A C 1
ATOM 904 O O . LYS A 1 112 ? 14.032 20.103 -21.116 1.00 46.62 112 LYS A O 1
ATOM 909 N N . GLY A 1 113 ? 15.369 18.345 -21.512 1.00 37.16 113 GLY A N 1
ATOM 910 C CA . GLY A 1 113 ? 15.810 18.734 -22.860 1.00 37.16 113 GLY A CA 1
ATOM 911 C C . GLY A 1 113 ? 15.198 17.986 -24.062 1.00 37.16 113 GLY A C 1
ATOM 912 O O . GLY A 1 113 ? 15.490 18.379 -25.188 1.00 37.16 113 GLY A O 1
ATOM 913 N N . LYS A 1 114 ? 14.387 16.924 -23.896 1.00 34.03 114 LYS A N 1
ATOM 914 C CA . LYS A 1 114 ? 13.769 16.194 -25.035 1.00 34.03 114 LYS A CA 1
ATOM 915 C C . LYS A 1 114 ? 12.290 15.886 -24.788 1.00 34.03 114 LYS A C 1
ATOM 917 O O . LYS A 1 114 ? 11.929 14.869 -24.205 1.00 34.03 114 LYS A O 1
ATOM 922 N N . LYS A 1 115 ? 11.454 16.811 -25.265 1.00 39.56 115 LYS A N 1
ATOM 923 C CA . LYS A 1 115 ? 9.993 16.872 -25.120 1.00 39.56 115 LYS A CA 1
ATOM 924 C C . LYS A 1 115 ? 9.270 16.051 -26.200 1.00 39.56 115 LYS A C 1
ATOM 926 O O . LYS A 1 115 ? 8.684 16.623 -27.114 1.00 39.56 115 LYS A O 1
ATOM 931 N N . GLN A 1 116 ? 9.329 14.728 -26.099 1.00 36.47 116 GLN A N 1
ATOM 932 C CA . GLN A 1 116 ? 8.537 13.802 -26.917 1.00 36.47 116 GLN A CA 1
ATOM 933 C C . GLN A 1 116 ? 8.634 12.392 -26.314 1.00 36.47 116 GLN A C 1
ATOM 935 O O . GLN A 1 116 ? 9.677 12.019 -25.774 1.00 36.47 116 GLN A O 1
ATOM 940 N N . GLU A 1 117 ? 7.639 11.518 -26.410 1.00 44.22 117 GLU A N 1
ATOM 941 C CA . GLU A 1 117 ? 6.239 11.583 -26.874 1.00 44.22 117 GLU A CA 1
ATOM 942 C C . GLU A 1 117 ? 5.708 10.173 -26.650 1.00 44.22 117 GLU A C 1
ATOM 944 O O . GLU A 1 117 ? 6.067 9.243 -27.369 1.00 44.22 117 GLU A O 1
ATOM 949 N N . LEU A 1 118 ? 5.033 9.948 -25.534 1.00 42.00 118 LEU A N 1
ATOM 950 C CA . LEU A 1 118 ? 5.091 8.628 -24.928 1.00 42.00 118 LEU A CA 1
ATOM 951 C C . LEU A 1 118 ? 3.783 8.451 -24.062 1.00 42.00 118 LEU A C 1
ATOM 953 O O . LEU A 1 118 ? 3.255 9.427 -23.538 1.00 42.00 118 LEU A O 1
ATOM 957 N N . ARG A 1 119 ? 3.219 7.235 -23.910 1.00 39.44 119 ARG A N 1
ATOM 958 C CA . ARG A 1 119 ? 2.048 6.824 -23.090 1.00 39.44 119 ARG A CA 1
ATOM 959 C C . ARG A 1 119 ? 2.238 5.479 -22.333 1.00 39.44 119 ARG A C 1
ATOM 961 O O . ARG A 1 119 ? 2.987 4.618 -22.775 1.00 39.44 119 ARG A O 1
ATOM 968 N N . ILE A 1 120 ? 1.364 5.238 -21.339 1.00 41.62 120 ILE A N 1
ATOM 969 C CA . ILE A 1 120 ? 0.988 3.959 -20.662 1.00 41.62 120 ILE A CA 1
ATOM 970 C C . ILE A 1 120 ? 1.589 3.737 -19.254 1.00 41.62 120 ILE A C 1
ATOM 972 O O . ILE A 1 120 ? 2.727 3.315 -19.107 1.00 41.62 120 ILE A O 1
ATOM 976 N N . LEU A 1 121 ? 0.728 3.830 -18.227 1.00 41.59 121 LEU A N 1
ATOM 977 C CA . LEU A 1 121 ? 0.843 3.086 -16.957 1.00 41.59 121 LEU A CA 1
ATOM 978 C C . LEU A 1 121 ? -0.551 2.741 -16.378 1.00 41.59 121 LEU A C 1
ATOM 980 O O . LEU A 1 121 ? -0.830 2.944 -15.204 1.00 41.59 121 LEU A O 1
ATOM 984 N N . HIS A 1 122 ? -1.468 2.224 -17.204 1.00 39.44 122 HIS A N 1
ATOM 985 C CA . HIS A 1 122 ? -2.826 1.872 -16.739 1.00 39.44 122 HIS A CA 1
ATOM 986 C C . HIS A 1 122 ? -3.041 0.362 -16.516 1.00 39.44 122 HIS A C 1
ATOM 988 O O . HIS A 1 122 ? -3.994 -0.031 -15.850 1.00 39.44 122 HIS A O 1
ATOM 994 N N . ARG A 1 123 ? -2.182 -0.511 -17.072 1.00 35.28 123 ARG A N 1
ATOM 995 C CA . ARG A 1 123 ? -2.486 -1.954 -17.183 1.00 35.28 123 ARG A CA 1
ATOM 996 C C . ARG A 1 123 ? -2.049 -2.802 -15.979 1.00 35.28 123 ARG A C 1
ATOM 998 O O . ARG A 1 123 ? -2.841 -3.633 -15.546 1.00 35.28 123 ARG A O 1
ATOM 1005 N N . CYS A 1 124 ? -0.874 -2.562 -15.387 1.00 38.47 124 CYS A N 1
ATOM 1006 C 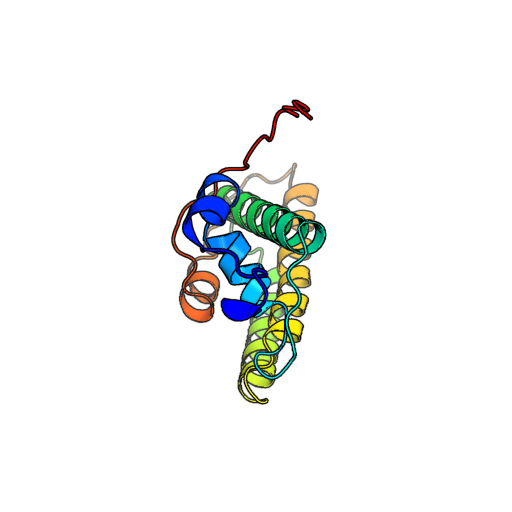CA . CYS A 1 124 ? -0.490 -3.234 -14.133 1.00 38.47 124 CYS A CA 1
ATOM 1007 C C . CYS A 1 124 ? -1.214 -2.628 -12.916 1.00 38.47 124 CYS A C 1
ATOM 1009 O O . CYS A 1 124 ? -1.763 -3.360 -12.099 1.00 38.47 124 CYS A O 1
ATOM 1011 N N . PHE A 1 125 ? -1.293 -1.294 -12.832 1.00 40.47 125 PHE A N 1
ATOM 1012 C CA . PHE A 1 125 ? -1.806 -0.591 -11.647 1.00 40.47 125 PHE A CA 1
ATOM 1013 C C . PHE A 1 125 ? -3.299 -0.838 -11.369 1.00 40.47 125 PHE A C 1
ATOM 1015 O O . PHE A 1 125 ? -3.690 -1.058 -10.223 1.00 40.47 125 PHE A O 1
ATOM 1022 N N . ALA A 1 126 ? -4.142 -0.835 -12.409 1.00 42.97 126 ALA A N 1
ATOM 1023 C CA . ALA A 1 126 ? -5.574 -1.086 -12.249 1.00 42.97 126 ALA A CA 1
ATOM 1024 C C . ALA A 1 126 ? -5.862 -2.553 -11.878 1.00 42.97 126 ALA A C 1
ATOM 1026 O O . ALA A 1 126 ? -6.659 -2.815 -10.977 1.00 42.97 126 ALA A O 1
ATOM 1027 N N . THR A 1 127 ? -5.179 -3.495 -12.539 1.00 38.59 127 THR A N 1
ATOM 1028 C CA . THR A 1 127 ? -5.436 -4.941 -12.421 1.00 38.59 127 THR A CA 1
ATOM 1029 C C . THR A 1 127 ? -4.945 -5.523 -11.095 1.00 38.59 127 THR A C 1
ATOM 1031 O O . THR A 1 127 ? -5.652 -6.317 -10.485 1.00 38.59 127 THR A O 1
ATOM 1034 N N . ALA A 1 128 ? -3.768 -5.106 -10.617 1.00 44.16 128 ALA A N 1
ATOM 1035 C CA . ALA A 1 128 ? -3.190 -5.621 -9.374 1.00 44.16 128 ALA A CA 1
ATOM 1036 C C . ALA A 1 128 ? -3.890 -5.099 -8.108 1.00 44.16 128 ALA A C 1
ATOM 1038 O O . ALA A 1 128 ? -3.840 -5.742 -7.063 1.00 44.16 128 ALA A O 1
ATOM 1039 N N . ALA A 1 129 ? -4.506 -3.913 -8.180 1.00 44.69 129 ALA A N 1
ATOM 1040 C CA . ALA A 1 129 ? -4.811 -3.146 -6.978 1.00 44.69 129 ALA A CA 1
ATOM 1041 C C . ALA A 1 129 ? -6.300 -2.784 -6.808 1.00 44.69 129 ALA A C 1
ATOM 1043 O O . ALA A 1 129 ? -6.777 -2.663 -5.674 1.00 44.69 129 ALA A O 1
ATOM 1044 N N . GLY A 1 130 ? -7.057 -2.607 -7.899 1.00 42.97 130 GLY A N 1
ATOM 1045 C CA . GLY A 1 130 ? -8.442 -2.113 -7.844 1.00 42.97 130 GLY A CA 1
ATOM 1046 C C . GLY A 1 130 ? -8.566 -0.655 -7.366 1.00 42.97 130 GLY A C 1
ATOM 1047 O O . GLY A 1 130 ? -9.631 -0.234 -6.918 1.00 42.97 130 GLY A O 1
ATOM 1048 N N . LEU A 1 131 ? -7.473 0.117 -7.424 1.00 46.03 131 LEU A N 1
ATOM 1049 C CA . LEU A 1 131 ? -7.396 1.517 -6.993 1.00 46.03 131 LEU A CA 1
ATOM 1050 C C . LEU A 1 131 ? -7.839 2.490 -8.115 1.00 46.03 131 LEU A C 1
ATOM 1052 O O . LEU A 1 131 ? -7.036 3.244 -8.661 1.00 46.03 131 LEU A O 1
ATOM 1056 N N . CYS A 1 132 ? -9.133 2.508 -8.448 1.00 38.41 132 CYS A N 1
ATOM 1057 C CA . CYS A 1 132 ? -9.711 3.477 -9.393 1.00 38.41 132 CYS A CA 1
ATOM 1058 C C . CYS A 1 132 ? -10.562 4.556 -8.696 1.00 38.41 132 CYS A C 1
ATOM 1060 O O . CYS A 1 132 ? -11.784 4.504 -8.767 1.00 38.41 132 CYS A O 1
ATOM 1062 N N . THR A 1 133 ? -9.934 5.579 -8.102 1.00 37.91 133 THR A N 1
ATOM 1063 C CA . THR A 1 133 ? -10.557 6.905 -7.864 1.00 37.91 133 THR A CA 1
ATOM 1064 C C . THR A 1 133 ? -9.501 7.984 -7.619 1.00 37.91 133 THR A C 1
ATOM 1066 O O . THR A 1 133 ? -8.628 7.836 -6.778 1.00 37.91 133 THR A O 1
ATOM 1069 N N . LYS A 1 134 ? -9.591 9.101 -8.346 1.00 39.16 134 LYS A N 1
ATOM 1070 C CA . LYS A 1 134 ? -8.631 10.219 -8.336 1.00 39.16 134 LYS A CA 1
ATOM 1071 C C . LYS A 1 134 ? -8.417 10.801 -6.923 1.00 39.16 134 LYS A C 1
ATOM 1073 O O . LYS A 1 134 ? -9.297 11.504 -6.431 1.00 39.16 134 LYS A O 1
ATOM 1078 N N . ALA A 1 135 ? -7.259 10.568 -6.296 1.00 42.03 135 ALA A N 1
ATOM 1079 C CA . ALA A 1 135 ? -6.963 11.156 -4.987 1.00 42.03 135 ALA A CA 1
ATOM 1080 C C . ALA A 1 135 ? -6.633 12.653 -5.106 1.00 42.03 135 ALA A C 1
ATOM 1082 O O . ALA A 1 135 ? -5.823 13.066 -5.937 1.00 42.03 135 ALA A O 1
ATOM 1083 N N . ARG A 1 136 ? -7.245 13.469 -4.245 1.00 35.09 136 ARG A N 1
ATOM 1084 C CA . ARG A 1 136 ? -6.876 14.871 -4.017 1.00 35.09 136 ARG A CA 1
ATOM 1085 C C . ARG A 1 136 ? -6.041 14.933 -2.737 1.00 35.09 136 ARG A C 1
ATOM 1087 O O . ARG A 1 136 ? -6.410 14.284 -1.762 1.00 35.09 136 ARG A O 1
ATOM 1094 N N . LYS A 1 137 ? -4.948 15.706 -2.727 1.00 36.62 137 LYS A N 1
ATOM 1095 C CA . LYS A 1 137 ? -4.195 15.974 -1.491 1.00 36.62 137 LYS A CA 1
ATOM 1096 C C . LYS A 1 137 ? -5.104 16.704 -0.502 1.00 36.62 137 LYS A C 1
ATOM 1098 O O . LYS A 1 137 ? -5.786 17.650 -0.897 1.00 36.62 137 LYS A O 1
ATOM 1103 N N . VAL A 1 138 ? -5.139 16.249 0.747 1.00 43.34 138 VAL A N 1
ATOM 1104 C CA . VAL A 1 138 ? -5.922 16.896 1.802 1.00 43.34 138 VAL A CA 1
ATOM 1105 C C . VAL A 1 138 ? -5.013 17.876 2.532 1.00 43.34 138 VAL A C 1
ATOM 1107 O O . VAL A 1 138 ? -4.196 17.480 3.356 1.00 43.34 138 VAL A O 1
ATOM 1110 N N . ASP A 1 139 ? -5.152 19.165 2.226 1.00 36.78 139 ASP A N 1
ATOM 1111 C CA . ASP A 1 139 ? -4.500 20.222 2.999 1.00 36.78 139 ASP A CA 1
ATOM 1112 C C . ASP A 1 139 ? -5.210 20.369 4.353 1.00 36.78 139 ASP A C 1
ATOM 1114 O O . ASP A 1 139 ? -6.174 21.129 4.495 1.00 36.78 139 ASP A O 1
ATOM 1118 N N . ARG A 1 140 ? -4.731 19.656 5.377 1.00 46.03 140 ARG A N 1
ATOM 1119 C CA . ARG A 1 140 ? -5.114 19.940 6.765 1.00 46.03 140 ARG A CA 1
ATOM 1120 C C . ARG A 1 140 ? -4.471 21.258 7.204 1.00 46.03 140 ARG A C 1
ATOM 1122 O O . ARG A 1 140 ? -3.348 21.287 7.701 1.00 46.03 140 ARG A O 1
ATOM 1129 N N . ARG A 1 141 ? -5.221 22.360 7.082 1.00 35.91 141 ARG A N 1
ATOM 1130 C CA . ARG A 1 141 ? -5.007 23.516 7.967 1.00 35.91 141 ARG A CA 1
ATOM 1131 C C . ARG A 1 141 ? -5.194 23.038 9.404 1.00 35.91 141 ARG A C 1
ATOM 1133 O O . ARG A 1 141 ? -6.201 22.413 9.721 1.00 35.91 141 ARG A O 1
ATOM 1140 N N . SER A 1 142 ? -4.227 23.347 10.257 1.00 42.19 142 SER A N 1
ATOM 1141 C CA . SER A 1 142 ? -4.246 23.036 11.681 1.00 42.19 142 SER A CA 1
ATOM 1142 C C . SER A 1 142 ? -5.365 23.796 12.402 1.00 42.19 142 SER A C 1
ATOM 1144 O O . SER A 1 142 ? -5.167 24.932 12.831 1.00 42.19 142 SER A O 1
ATOM 1146 N N . SER A 1 143 ? -6.530 23.168 12.568 1.00 36.09 143 SER A N 1
ATOM 1147 C CA . SER A 1 143 ? -7.514 23.562 13.580 1.00 36.09 143 SER A CA 1
ATOM 1148 C C . SER A 1 143 ? -7.099 22.966 14.926 1.00 36.09 143 SER A C 1
ATOM 1150 O O . SER A 1 143 ? -7.592 21.918 15.339 1.00 36.09 143 SER A O 1
ATOM 1152 N N . ALA A 1 144 ? -6.128 23.611 15.573 1.00 41.78 144 ALA A N 1
ATOM 1153 C CA . ALA A 1 144 ? -5.805 23.359 16.971 1.00 41.78 144 ALA A CA 1
ATOM 1154 C C . ALA A 1 144 ? -6.812 24.118 17.852 1.00 41.78 144 ALA A C 1
ATOM 1156 O O . ALA A 1 144 ? -6.560 25.249 18.256 1.00 41.78 144 ALA A O 1
ATOM 1157 N N . THR A 1 145 ? -7.958 23.481 18.076 1.00 37.72 145 THR A N 1
ATOM 1158 C CA . THR A 1 145 ? -9.062 23.860 18.974 1.00 37.72 145 THR A CA 1
ATOM 1159 C C . THR A 1 145 ? -9.816 22.561 19.286 1.00 37.72 145 THR A C 1
ATOM 1161 O O . THR A 1 145 ? -10.092 21.819 18.342 1.00 37.72 145 THR A O 1
ATOM 1164 N N . GLU A 1 146 ? -10.173 22.189 20.511 1.00 36.78 146 GLU A N 1
ATOM 1165 C CA . GLU A 1 146 ? -10.060 22.813 21.843 1.00 36.78 146 GLU A CA 1
ATOM 1166 C C . GLU A 1 146 ? -10.109 21.683 22.910 1.00 36.78 146 GLU A C 1
ATOM 1168 O O . GLU A 1 146 ? -10.402 20.541 22.551 1.00 36.78 146 GLU A O 1
ATOM 1173 N N . ASP A 1 147 ? -9.833 22.042 24.172 1.00 33.25 147 ASP A N 1
ATOM 1174 C CA . ASP A 1 147 ? -10.115 21.325 25.444 1.00 33.25 147 ASP A CA 1
ATOM 1175 C C . ASP A 1 147 ? -9.481 19.939 25.745 1.00 33.25 147 ASP A C 1
ATOM 1177 O O . ASP A 1 147 ? -9.968 18.886 25.273 1.00 33.25 147 ASP A O 1
#

Secondary structure (DSSP, 8-state):
--GGGS----HHHHHHHS-HHHHHHHHHTS-TTS-----HHHHHHHHHHHHHHHHHHHHHTTS---GGGHHHHHHHHHHHHHHHHTTT-HHHHHHHTHHHHHHHHHHHHHTTT--------SHHHHHHH---S-PPP----------

Organism: NCBI:txid56036